Protein AF-A0A351M053-F1 (afdb_monomer_lite)

pLDDT: mean 89.37, std 9.46, range [48.06, 97.88]

Secondary structure (DSSP, 8-state):
--PPP----HHHHHHHHHHHHHHHHHHHHHHHIIIIIHHHHHHHHHHHTTTHHHHHHHGGG-HHHHHHHHHHHHHHHHHHHHHHHHHHHHHHHHHH---TTHHHHHHHHHHHHHS-HHHHHHHHHHHHHHTT-SSSTT--TTSHHHHHHHHHHHHTTT-

Structure (mmCIF, N/CA/C/O backbone):
data_AF-A0A351M053-F1
#
_entry.id   AF-A0A351M053-F1
#
loop_
_atom_site.group_PDB
_atom_site.id
_atom_site.type_symbol
_atom_site.label_atom_id
_atom_site.label_alt_id
_atom_site.label_comp_id
_atom_site.label_asym_id
_atom_site.label_entity_id
_atom_site.label_seq_id
_atom_site.pdbx_PDB_ins_code
_atom_site.Cartn_x
_atom_site.Cartn_y
_atom_site.Cartn_z
_atom_site.occupancy
_atom_site.B_iso_or_equiv
_atom_site.auth_seq_id
_atom_site.auth_comp_id
_atom_site.auth_asym_id
_atom_site.auth_atom_id
_atom_site.pdbx_PDB_model_num
ATOM 1 N N . MET A 1 1 ? -37.620 -54.461 -26.733 1.00 48.06 1 MET A N 1
ATOM 2 C CA . MET A 1 1 ? -36.418 -54.596 -27.579 1.00 48.06 1 MET A CA 1
ATOM 3 C C . MET A 1 1 ? -36.081 -53.215 -28.126 1.00 48.06 1 MET A C 1
ATOM 5 O O . MET A 1 1 ? -36.612 -52.822 -29.149 1.00 48.06 1 MET A O 1
ATOM 9 N N . GLY A 1 2 ? -35.313 -52.434 -27.368 1.00 51.53 2 GLY A N 1
ATOM 10 C CA . GLY A 1 2 ? -34.878 -51.086 -27.737 1.00 51.53 2 GLY A CA 1
ATOM 11 C C . GLY A 1 2 ? -33.518 -50.880 -27.095 1.00 51.53 2 GLY A C 1
ATOM 12 O O . GLY A 1 2 ? -33.436 -50.690 -25.885 1.00 51.53 2 GLY A O 1
ATOM 13 N N . GLN A 1 3 ? -32.464 -51.104 -27.873 1.00 50.84 3 GLN A N 1
ATOM 14 C CA . GLN A 1 3 ? -31.093 -51.037 -27.391 1.00 50.84 3 GLN A CA 1
ATOM 15 C C . GLN A 1 3 ? -30.744 -49.590 -27.037 1.00 50.84 3 GLN A C 1
ATOM 17 O O . GLN A 1 3 ? -30.986 -48.676 -27.820 1.00 50.84 3 GLN A O 1
ATOM 22 N N . ILE A 1 4 ? -30.208 -49.401 -25.834 1.00 56.38 4 ILE A N 1
ATOM 23 C CA . ILE A 1 4 ? -29.640 -48.137 -25.366 1.00 56.38 4 ILE A CA 1
ATOM 24 C C . ILE A 1 4 ? -28.424 -47.825 -26.261 1.00 56.38 4 ILE A C 1
ATOM 26 O O . ILE A 1 4 ? -27.557 -48.696 -26.373 1.00 56.38 4 ILE A O 1
ATOM 30 N N . PRO A 1 5 ? -28.330 -46.649 -26.911 1.00 57.50 5 PRO A N 1
ATOM 31 C CA . PRO A 1 5 ? -27.210 -46.356 -27.790 1.00 57.50 5 PRO A CA 1
ATOM 32 C C . PRO A 1 5 ? -25.948 -45.970 -27.008 1.00 57.50 5 PRO A C 1
ATOM 34 O O . PRO A 1 5 ? -26.000 -45.212 -26.043 1.00 57.50 5 PRO A O 1
ATOM 37 N N . GLU A 1 6 ? -24.831 -46.504 -27.502 1.00 60.28 6 GLU A N 1
ATOM 38 C CA . GLU A 1 6 ? -23.449 -46.019 -27.409 1.00 60.28 6 GLU A CA 1
ATOM 39 C C . GLU A 1 6 ? -22.873 -45.682 -26.027 1.00 60.28 6 GLU A C 1
ATOM 41 O O . GLU A 1 6 ? -22.907 -44.556 -25.524 1.00 60.28 6 GLU A O 1
ATOM 46 N N . GLN A 1 7 ? -22.155 -46.662 -25.474 1.00 63.25 7 GLN A N 1
ATOM 47 C CA . GLN A 1 7 ? -21.067 -46.389 -24.546 1.00 63.25 7 GLN A CA 1
ATOM 48 C C . GLN A 1 7 ? -19.990 -45.580 -25.283 1.00 63.25 7 GLN A C 1
ATOM 50 O O . GLN A 1 7 ? -19.206 -46.138 -26.045 1.00 63.25 7 GLN A O 1
ATOM 55 N N . VAL A 1 8 ? -19.966 -44.258 -25.074 1.00 65.38 8 VAL A N 1
ATOM 56 C CA . VAL A 1 8 ? -18.860 -43.392 -25.517 1.00 65.38 8 VAL A CA 1
ATOM 57 C C . VAL A 1 8 ? -17.535 -44.066 -25.131 1.00 65.38 8 VAL A C 1
ATOM 59 O O . VAL A 1 8 ? -17.372 -44.361 -23.940 1.00 65.38 8 VAL A O 1
ATOM 62 N N . PRO A 1 9 ? -16.607 -44.302 -26.081 1.00 73.94 9 PRO A N 1
ATOM 63 C CA . PRO A 1 9 ? -15.361 -45.003 -25.801 1.00 73.94 9 PRO A CA 1
ATOM 64 C C . PRO A 1 9 ? -14.644 -44.349 -24.615 1.00 73.94 9 PRO A C 1
ATOM 66 O O . PRO A 1 9 ? -14.480 -43.128 -24.593 1.00 73.94 9 PRO A O 1
ATOM 69 N N . GLU A 1 10 ? -14.200 -45.140 -23.635 1.00 73.06 10 GLU A N 1
ATOM 70 C CA . GLU A 1 10 ? -13.440 -44.667 -22.460 1.00 73.06 10 GLU A CA 1
ATOM 71 C C . GLU A 1 10 ? -12.290 -43.720 -22.862 1.00 73.06 10 GLU A C 1
ATOM 73 O O . GLU A 1 10 ? -12.090 -42.672 -22.247 1.00 73.06 10 GLU A O 1
ATOM 78 N N . GLN A 1 11 ? -11.635 -44.008 -23.992 1.00 74.12 11 GLN A N 1
ATOM 79 C CA . GLN A 1 11 ? -10.579 -43.185 -24.591 1.00 74.12 11 GLN A CA 1
ATOM 80 C C . GLN A 1 11 ? -11.035 -41.759 -24.944 1.00 74.12 11 GLN A C 1
ATOM 82 O O . GLN A 1 11 ? -10.311 -40.793 -24.702 1.00 74.12 11 GLN A O 1
ATOM 87 N N . ALA A 1 12 ? -12.252 -41.590 -25.473 1.00 73.25 12 ALA A N 1
ATOM 88 C CA . ALA A 1 12 ? -12.797 -40.270 -25.787 1.00 73.25 12 ALA A CA 1
ATOM 89 C C . ALA A 1 12 ? -13.046 -39.451 -24.508 1.00 73.25 12 ALA A C 1
ATOM 91 O O . ALA A 1 12 ? -12.820 -38.240 -24.486 1.00 73.25 12 ALA A O 1
ATOM 92 N N . ARG A 1 13 ? -13.443 -40.106 -23.408 1.00 75.38 13 ARG A N 1
ATOM 93 C CA . ARG A 1 13 ? -13.628 -39.453 -22.100 1.00 75.38 13 ARG A CA 1
ATOM 94 C C . ARG A 1 13 ? -12.297 -39.034 -21.474 1.00 75.38 13 ARG A C 1
ATOM 96 O O . ARG A 1 13 ? -12.232 -37.961 -20.870 1.00 75.38 13 ARG A O 1
ATOM 103 N N . GLU A 1 14 ? -11.245 -39.838 -21.620 1.00 76.69 14 GLU A N 1
ATOM 104 C CA . GLU A 1 14 ? -9.897 -39.493 -21.147 1.00 76.69 14 GLU A CA 1
ATOM 105 C C . GLU A 1 14 ? -9.293 -38.315 -21.914 1.00 76.69 14 GLU A C 1
ATOM 107 O O . GLU A 1 14 ? -8.788 -37.383 -21.284 1.00 76.69 14 GLU A O 1
ATOM 112 N N . LEU A 1 15 ? -9.423 -38.296 -23.245 1.00 79.44 15 LEU A N 1
ATOM 113 C CA . LEU A 1 15 ? -8.959 -37.186 -24.083 1.00 79.44 15 LEU A CA 1
ATOM 114 C C . LEU A 1 15 ? -9.670 -35.876 -23.728 1.00 79.44 15 LEU A C 1
ATOM 116 O O . LEU A 1 15 ? -9.010 -34.866 -23.495 1.00 79.44 15 LEU A O 1
ATOM 120 N N . VAL A 1 16 ? -10.999 -35.896 -23.581 1.00 83.19 16 VAL A N 1
ATOM 121 C CA . VAL A 1 16 ? -11.774 -34.709 -23.180 1.00 83.19 16 VAL A CA 1
ATOM 122 C C . VAL A 1 16 ? -11.355 -34.203 -21.797 1.00 83.19 16 VAL A C 1
ATOM 124 O O . VAL A 1 16 ? -11.194 -32.998 -21.605 1.00 83.19 16 VAL A O 1
ATOM 127 N N . ARG A 1 17 ? -11.124 -35.098 -20.828 1.00 82.56 17 ARG A N 1
ATOM 128 C CA . ARG A 1 17 ? -10.653 -34.717 -19.484 1.00 82.56 17 ARG A CA 1
ATOM 129 C C . ARG A 1 17 ? -9.229 -34.161 -19.505 1.00 82.56 17 ARG A C 1
ATOM 131 O O . ARG A 1 17 ? -8.954 -33.201 -18.786 1.00 82.56 17 ARG A O 1
ATOM 138 N N . ALA A 1 18 ? -8.336 -34.738 -20.305 1.00 82.69 18 ALA A N 1
ATOM 139 C CA . ALA A 1 18 ? -6.970 -34.252 -20.469 1.00 82.69 18 ALA A CA 1
ATOM 140 C C . ALA A 1 18 ? -6.953 -32.861 -21.119 1.00 82.69 18 ALA A C 1
ATOM 142 O O . ALA A 1 18 ? -6.342 -31.943 -20.573 1.00 82.69 18 ALA A O 1
ATOM 143 N N . SER A 1 19 ? -7.700 -32.666 -22.209 1.00 83.88 19 SER A N 1
ATOM 144 C CA . SER A 1 19 ? -7.861 -31.361 -22.856 1.00 83.88 19 SER A CA 1
ATOM 145 C C . SER A 1 19 ? -8.482 -30.337 -21.910 1.00 83.88 19 SER A C 1
ATOM 147 O O . SER A 1 19 ? -7.947 -29.241 -21.777 1.00 83.88 19 SER A O 1
ATOM 149 N N . ALA A 1 20 ? -9.540 -30.691 -21.176 1.00 88.19 20 ALA A N 1
ATOM 150 C CA . ALA A 1 20 ? -10.154 -29.796 -20.196 1.00 88.19 20 ALA A CA 1
ATOM 151 C C . ALA A 1 20 ? -9.155 -29.349 -19.114 1.00 88.19 20 ALA A C 1
ATOM 153 O O . ALA A 1 20 ? -9.089 -28.166 -18.792 1.00 88.19 20 ALA A O 1
ATOM 154 N N . ARG A 1 21 ? -8.321 -30.264 -18.598 1.00 87.69 21 ARG A N 1
ATOM 155 C CA . ARG A 1 21 ? -7.256 -29.928 -17.636 1.00 87.69 21 ARG A CA 1
ATOM 156 C C . ARG A 1 21 ? -6.216 -28.985 -18.236 1.00 87.69 21 ARG A C 1
ATOM 158 O O . ARG A 1 21 ? -5.837 -28.017 -17.582 1.00 87.69 21 ARG A O 1
ATOM 165 N N . VAL A 1 22 ? -5.784 -29.246 -19.470 1.00 92.06 22 VAL A N 1
ATOM 166 C CA . VAL A 1 22 ? -4.829 -28.382 -20.176 1.00 92.06 22 VAL A CA 1
ATOM 167 C C . VAL A 1 22 ? -5.423 -26.992 -20.388 1.00 92.06 22 VAL A C 1
ATOM 169 O O . VAL A 1 22 ? -4.763 -26.012 -20.063 1.00 92.06 22 VAL A O 1
ATOM 172 N N . LEU A 1 23 ? -6.674 -26.883 -20.842 1.00 93.31 23 LEU A N 1
ATOM 173 C CA . LEU A 1 23 ? -7.352 -25.596 -21.024 1.00 93.31 23 LEU A CA 1
ATOM 174 C C . LEU A 1 23 ? -7.534 -24.834 -19.701 1.00 93.31 23 LEU A C 1
ATOM 176 O O . LEU A 1 23 ? -7.289 -23.627 -19.670 1.00 93.31 23 LEU A O 1
ATOM 180 N N . CYS A 1 24 ? -7.878 -25.517 -18.603 1.00 94.31 24 CYS A N 1
ATOM 181 C CA . CYS A 1 24 ? -8.000 -24.902 -17.275 1.00 94.31 24 CYS A CA 1
ATOM 182 C C . CYS A 1 24 ? -6.703 -24.248 -16.780 1.00 94.31 24 CYS A C 1
ATOM 184 O O . CYS A 1 24 ? -6.766 -23.321 -15.979 1.00 94.31 24 CYS A O 1
ATOM 186 N N . VAL A 1 25 ? -5.539 -24.711 -17.242 1.00 94.62 25 VAL A N 1
ATOM 187 C CA . VAL A 1 25 ? -4.238 -24.119 -16.895 1.00 94.62 25 VAL A CA 1
ATOM 188 C C . VAL A 1 25 ? -3.782 -23.128 -17.964 1.00 94.62 25 VAL A C 1
ATOM 190 O O . VAL A 1 25 ? -3.339 -22.027 -17.639 1.00 94.62 25 VAL A O 1
ATOM 193 N N . ALA A 1 26 ? -3.917 -23.489 -19.239 1.00 94.88 26 ALA A N 1
ATOM 194 C CA . ALA A 1 26 ? -3.430 -22.703 -20.364 1.00 94.88 26 ALA A CA 1
ATOM 195 C C . ALA A 1 26 ? -4.159 -21.362 -20.502 1.00 94.88 26 ALA A C 1
ATOM 197 O O . ALA A 1 26 ? -3.515 -20.370 -20.833 1.00 94.88 26 ALA A O 1
ATOM 198 N N . ILE A 1 27 ? -5.466 -21.303 -20.215 1.00 96.94 27 ILE A N 1
ATOM 199 C CA . ILE A 1 27 ? -6.234 -20.051 -20.296 1.00 96.94 27 ILE A CA 1
ATOM 200 C C . ILE A 1 27 ? -5.755 -19.036 -19.238 1.00 96.94 27 ILE A C 1
ATOM 202 O O . ILE A 1 27 ? -5.329 -17.948 -19.638 1.00 96.94 27 ILE A O 1
ATOM 206 N N . PRO A 1 28 ? -5.745 -19.340 -17.919 1.00 96.56 28 PRO A N 1
ATOM 207 C CA . PRO A 1 28 ? -5.216 -18.409 -16.922 1.00 96.56 28 PRO A CA 1
ATOM 208 C C . PRO A 1 28 ? -3.738 -18.081 -17.133 1.00 96.56 28 PRO A C 1
ATOM 210 O O . PRO A 1 28 ? -3.345 -16.926 -16.977 1.00 96.56 28 PRO A O 1
ATOM 213 N N . ALA A 1 29 ? -2.921 -19.068 -17.515 1.00 96.56 29 ALA A N 1
ATOM 214 C CA . ALA A 1 29 ? -1.503 -18.847 -17.779 1.00 96.56 29 ALA A CA 1
ATOM 215 C C . ALA A 1 29 ? -1.301 -17.895 -18.963 1.00 96.56 29 ALA A C 1
ATOM 217 O O . ALA A 1 29 ? -0.592 -16.905 -18.821 1.00 96.56 29 ALA A O 1
ATOM 218 N N . GLY A 1 30 ? -1.975 -18.131 -20.092 1.00 97.56 30 GLY A N 1
ATOM 219 C CA . GLY A 1 30 ? -1.920 -17.255 -21.261 1.00 97.56 30 GLY A CA 1
ATOM 220 C C . GLY A 1 30 ? -2.398 -15.838 -20.943 1.00 97.56 30 GLY A C 1
ATOM 221 O O . GLY A 1 30 ? -1.747 -14.868 -21.331 1.00 97.56 30 GLY A O 1
ATOM 222 N N . PHE A 1 31 ? -3.473 -15.707 -20.160 1.00 97.38 31 PHE A N 1
ATOM 223 C CA . PHE A 1 31 ? -3.941 -14.414 -19.665 1.00 97.38 31 PHE A CA 1
ATOM 224 C C . PHE A 1 31 ? -2.866 -13.695 -18.832 1.00 97.38 31 PHE A C 1
ATOM 226 O O . PHE A 1 31 ? -2.520 -12.554 -19.137 1.00 97.38 31 PHE A O 1
ATOM 233 N N . LEU A 1 32 ? -2.284 -14.358 -17.825 1.00 97.75 32 LEU A N 1
ATOM 234 C CA . LEU A 1 32 ? -1.204 -13.790 -17.006 1.00 97.75 32 LEU A CA 1
ATOM 235 C C . LEU A 1 32 ? 0.026 -13.440 -17.851 1.00 97.75 32 LEU A C 1
ATOM 237 O O . LEU A 1 32 ? 0.650 -12.400 -17.642 1.00 97.75 32 LEU A O 1
ATOM 241 N N . THR A 1 33 ? 0.370 -14.261 -18.839 1.00 97.06 33 THR A N 1
ATOM 242 C CA . THR A 1 33 ? 1.485 -13.972 -19.739 1.00 97.06 33 THR A CA 1
ATOM 243 C C . THR A 1 33 ? 1.248 -12.681 -20.519 1.00 97.06 33 THR A C 1
ATOM 245 O O . THR A 1 33 ? 2.122 -11.816 -20.537 1.00 97.06 33 THR A O 1
ATOM 248 N N . VAL A 1 34 ? 0.069 -12.510 -21.118 1.00 97.88 34 VAL A N 1
ATOM 249 C CA . VAL A 1 34 ? -0.239 -11.346 -21.965 1.00 97.88 34 VAL A CA 1
ATOM 250 C C . VAL A 1 34 ? -0.482 -10.076 -21.146 1.00 97.88 34 VAL A C 1
ATOM 252 O O . VAL A 1 34 ? -0.024 -9.005 -21.534 1.00 97.88 34 VAL A O 1
ATOM 255 N N . PHE A 1 35 ? -1.179 -10.166 -20.013 1.00 97.31 35 PHE A N 1
ATOM 256 C CA . PHE A 1 35 ? -1.606 -8.982 -19.257 1.00 97.31 35 PHE A CA 1
ATOM 257 C C . PHE A 1 35 ? -0.689 -8.611 -18.091 1.00 97.31 35 PHE A C 1
ATOM 259 O O . PHE A 1 35 ? -0.737 -7.473 -17.631 1.00 97.31 35 PHE A O 1
ATOM 266 N N . PHE A 1 36 ? 0.160 -9.526 -17.622 1.00 96.81 36 PHE A N 1
ATOM 267 C CA . PHE A 1 36 ? 1.098 -9.257 -16.532 1.00 96.81 36 PHE A CA 1
ATOM 268 C C . PHE A 1 36 ? 2.553 -9.374 -16.992 1.00 96.81 36 PHE A C 1
ATOM 270 O O . PHE A 1 36 ? 3.299 -8.395 -16.922 1.00 96.81 36 PHE A O 1
ATOM 277 N N . LEU A 1 37 ? 2.962 -10.533 -17.521 1.00 97.25 37 LEU A N 1
ATOM 278 C CA . LEU A 1 37 ? 4.370 -10.756 -17.870 1.00 97.25 37 LEU A CA 1
ATOM 279 C C . LEU A 1 37 ? 4.825 -9.904 -19.057 1.00 97.25 37 LEU A C 1
ATOM 281 O O . LEU A 1 37 ? 5.936 -9.380 -19.025 1.00 97.25 37 LEU A O 1
ATOM 285 N N . TYR A 1 38 ? 3.982 -9.716 -20.075 1.00 97.69 38 TYR A N 1
ATOM 286 C CA . TYR A 1 38 ? 4.329 -8.893 -21.233 1.00 97.69 38 TYR A CA 1
ATOM 287 C C . TYR A 1 38 ? 4.538 -7.410 -20.867 1.00 97.69 38 TYR A C 1
ATOM 289 O O . TYR A 1 38 ? 5.611 -6.893 -21.190 1.00 97.69 38 TYR A O 1
ATOM 297 N N . PRO A 1 39 ? 3.632 -6.710 -20.144 1.00 97.12 39 PRO A N 1
ATOM 298 C CA . PRO A 1 39 ? 3.888 -5.335 -19.714 1.00 97.12 39 PRO A CA 1
ATOM 299 C C . PRO A 1 39 ? 5.138 -5.206 -18.841 1.00 97.12 39 PRO A C 1
ATOM 301 O O . PRO A 1 39 ? 5.987 -4.361 -19.130 1.00 97.12 39 PRO A O 1
ATOM 304 N N . VAL A 1 40 ? 5.298 -6.076 -17.835 1.00 96.69 40 VAL A N 1
ATOM 305 C CA . VAL A 1 40 ? 6.470 -6.073 -16.941 1.00 96.69 40 VAL A CA 1
ATOM 306 C C . VAL A 1 40 ? 7.760 -6.284 -17.737 1.00 96.69 40 VAL A C 1
ATOM 308 O O . VAL A 1 40 ? 8.697 -5.494 -17.617 1.00 96.69 40 VAL A O 1
ATOM 311 N N . GLY A 1 41 ? 7.790 -7.289 -18.613 1.00 95.88 41 GLY A N 1
ATOM 312 C CA . GLY A 1 41 ? 8.924 -7.558 -19.494 1.00 95.88 41 GLY A CA 1
ATOM 313 C C . GLY A 1 41 ? 9.222 -6.389 -20.431 1.00 95.88 41 GLY A C 1
ATOM 314 O O . GLY A 1 41 ? 10.380 -6.011 -20.594 1.00 95.88 41 GLY A O 1
ATOM 315 N N . SER A 1 42 ? 8.193 -5.747 -20.988 1.00 93.88 42 SER A N 1
ATOM 316 C CA . SER A 1 42 ? 8.362 -4.594 -21.877 1.00 93.88 42 SER A CA 1
ATOM 317 C C . SER A 1 42 ? 8.986 -3.390 -21.161 1.00 93.88 42 SER A C 1
ATOM 319 O O . SER A 1 42 ? 9.832 -2.710 -21.742 1.00 93.88 42 SER A O 1
ATOM 321 N N . ILE A 1 43 ? 8.625 -3.153 -19.895 1.00 93.50 43 ILE A N 1
ATOM 322 C CA . ILE A 1 43 ? 9.212 -2.098 -19.059 1.00 93.50 43 ILE A CA 1
ATOM 323 C C . ILE A 1 43 ? 10.678 -2.420 -18.768 1.00 93.50 43 ILE A C 1
ATOM 325 O O . ILE A 1 43 ? 11.528 -1.541 -18.906 1.00 93.50 43 ILE A O 1
ATOM 329 N N . LEU A 1 44 ? 10.993 -3.674 -18.432 1.00 92.75 44 LEU A N 1
ATOM 330 C CA . LEU A 1 44 ? 12.365 -4.108 -18.161 1.00 92.75 44 LEU A CA 1
ATOM 331 C C . LEU A 1 44 ? 13.260 -3.986 -19.398 1.00 92.75 44 LEU A C 1
ATOM 333 O O . LEU A 1 44 ? 14.335 -3.399 -19.313 1.00 92.75 44 LEU A O 1
ATOM 337 N N . VAL A 1 45 ? 12.806 -4.463 -20.560 1.00 92.00 45 VAL A N 1
ATOM 338 C CA . VAL A 1 45 ? 13.563 -4.369 -21.820 1.00 92.00 45 VAL A CA 1
ATOM 339 C C . VAL A 1 45 ? 13.788 -2.909 -22.216 1.00 92.00 45 VAL A C 1
ATOM 341 O O . VAL A 1 45 ? 14.902 -2.537 -22.580 1.00 92.00 45 VAL A O 1
ATOM 344 N N . ARG A 1 46 ? 12.767 -2.051 -22.091 1.00 89.88 46 ARG A N 1
ATOM 345 C CA . ARG A 1 46 ? 12.909 -0.606 -22.351 1.00 89.88 46 ARG A CA 1
ATOM 346 C C . ARG A 1 46 ? 13.836 0.077 -21.342 1.00 89.88 46 ARG A C 1
ATOM 348 O O . ARG A 1 46 ? 14.556 0.995 -21.720 1.00 89.88 46 ARG A O 1
ATOM 355 N N . GLY A 1 47 ? 13.823 -0.361 -20.084 1.00 86.62 47 GLY A N 1
ATOM 356 C CA . GLY A 1 47 ? 14.661 0.185 -19.015 1.00 86.62 47 GLY A CA 1
ATOM 357 C C . GLY A 1 47 ? 16.133 -0.230 -19.103 1.00 86.62 47 GLY A C 1
ATOM 358 O O . GLY A 1 47 ?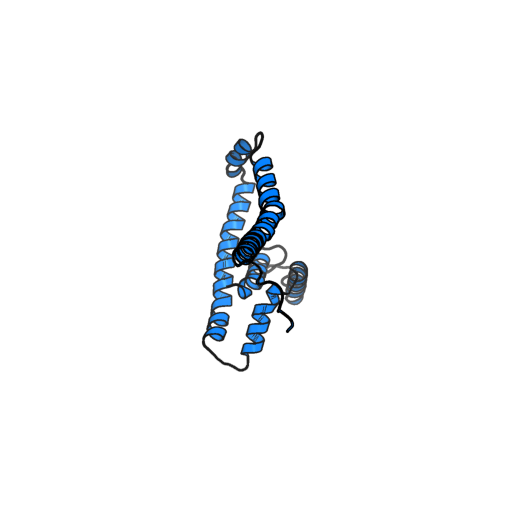 17.003 0.579 -18.790 1.00 86.62 47 GLY A O 1
ATOM 359 N N . ILE A 1 48 ? 16.413 -1.461 -19.545 1.00 87.94 48 ILE A N 1
ATOM 360 C CA . ILE A 1 48 ? 17.765 -2.050 -19.646 1.00 87.94 48 ILE A CA 1
ATOM 361 C C . ILE A 1 48 ? 18.380 -1.862 -21.043 1.00 87.94 48 ILE A C 1
ATOM 363 O O . ILE A 1 48 ? 19.589 -2.027 -21.194 1.00 87.94 48 ILE A O 1
ATOM 367 N N . GLY A 1 49 ? 17.571 -1.504 -22.049 1.00 85.25 49 GLY A N 1
ATOM 368 C CA . GLY A 1 49 ? 17.997 -1.227 -23.424 1.00 85.25 49 GLY A CA 1
ATOM 369 C C . GLY A 1 49 ? 19.046 -0.110 -23.550 1.00 85.25 49 GLY A C 1
ATOM 370 O O . GLY A 1 49 ? 19.711 0.257 -22.592 1.00 85.25 49 GLY A O 1
ATOM 371 N N . VAL A 1 50 ? 19.236 0.442 -24.749 1.00 79.44 50 VAL A N 1
ATOM 372 C CA . VAL A 1 50 ? 20.406 1.282 -25.092 1.00 79.44 50 VAL A CA 1
ATOM 373 C C . VAL A 1 50 ? 20.704 2.381 -24.046 1.00 79.44 50 VAL A C 1
ATOM 375 O O . VAL A 1 50 ? 19.922 3.313 -23.855 1.00 79.44 50 VAL A O 1
ATOM 378 N N . GLY A 1 51 ? 21.844 2.254 -23.349 1.00 80.19 51 GLY A N 1
ATOM 379 C CA . GLY A 1 51 ? 22.306 3.172 -22.292 1.00 80.19 51 GLY A CA 1
ATOM 380 C C . GLY A 1 51 ? 21.614 3.029 -20.924 1.00 80.19 51 GLY A C 1
ATOM 381 O O . GLY A 1 51 ? 21.903 3.791 -20.002 1.00 80.19 51 GLY A O 1
ATOM 382 N N . GLY A 1 52 ? 20.696 2.076 -20.758 1.00 84.12 52 GLY A N 1
ATOM 383 C CA . GLY A 1 52 ? 19.952 1.821 -19.522 1.00 84.12 52 GLY A CA 1
ATOM 384 C C . GLY A 1 52 ? 20.819 1.270 -18.391 1.00 84.12 52 GLY A C 1
ATOM 385 O O . GLY A 1 52 ? 20.747 1.759 -17.264 1.00 84.12 52 GLY A O 1
ATOM 386 N N . LEU A 1 53 ? 21.699 0.316 -18.707 1.00 83.44 53 LEU A N 1
ATOM 387 C CA . LEU A 1 53 ? 22.673 -0.258 -17.768 1.00 83.44 53 LEU A CA 1
ATOM 388 C C . LEU A 1 53 ? 23.632 0.796 -17.196 1.00 83.44 53 LEU A C 1
ATOM 390 O O . LEU A 1 53 ? 23.819 0.864 -15.984 1.00 83.44 53 LEU A O 1
ATOM 394 N N . GLU A 1 54 ? 24.174 1.674 -18.040 1.00 85.88 54 GLU A N 1
ATOM 395 C CA . GLU A 1 54 ? 25.044 2.772 -17.597 1.00 85.88 54 GLU A CA 1
ATOM 396 C C . GLU A 1 54 ? 24.298 3.754 -16.685 1.00 85.88 54 GLU A C 1
ATOM 398 O O . GLU A 1 54 ? 24.811 4.176 -15.646 1.00 85.88 54 GLU A O 1
ATOM 403 N N . ARG A 1 55 ? 23.041 4.075 -17.023 1.00 83.62 55 ARG A N 1
ATOM 404 C CA . ARG A 1 55 ? 22.184 4.921 -16.181 1.00 83.62 55 ARG A CA 1
ATOM 405 C C . ARG A 1 55 ? 21.904 4.272 -14.832 1.00 83.62 55 ARG A C 1
ATOM 407 O O . ARG A 1 55 ? 21.987 4.982 -13.835 1.00 83.62 55 ARG A O 1
ATOM 414 N N . LEU A 1 56 ? 21.603 2.968 -14.806 1.00 84.69 56 LEU A N 1
ATOM 415 C CA . LEU A 1 56 ? 21.367 2.163 -13.599 1.00 84.69 56 LEU A CA 1
ATOM 416 C C . LEU A 1 56 ? 22.578 2.186 -12.663 1.00 84.69 56 LEU A C 1
ATOM 418 O O . LEU A 1 56 ? 22.429 2.503 -11.484 1.00 84.69 56 LEU A O 1
ATOM 422 N N . VAL A 1 57 ? 23.774 1.925 -13.196 1.00 85.88 57 VAL A N 1
ATOM 423 C CA . VAL A 1 57 ? 25.031 1.963 -12.430 1.00 85.88 57 VAL A CA 1
ATOM 424 C C . VAL A 1 57 ? 25.343 3.380 -11.933 1.00 85.88 57 VAL A C 1
ATOM 426 O O . VAL A 1 57 ? 25.902 3.545 -10.852 1.00 85.88 57 VAL A O 1
ATOM 429 N N . GLY A 1 58 ? 24.926 4.415 -12.668 1.00 84.94 58 GLY A N 1
ATOM 430 C CA . GLY A 1 58 ? 25.058 5.813 -12.257 1.00 84.94 58 GLY A CA 1
ATOM 431 C C . GLY A 1 58 ? 24.018 6.304 -11.237 1.00 84.94 58 GLY A C 1
ATOM 432 O O . GLY A 1 58 ? 24.198 7.387 -10.675 1.00 84.94 58 GLY A O 1
ATOM 433 N N . LEU A 1 59 ? 22.933 5.559 -10.971 1.00 86.12 59 LEU A N 1
ATOM 434 C CA . LEU A 1 59 ? 21.869 5.987 -10.045 1.00 86.12 59 LEU A CA 1
ATOM 435 C C . LEU A 1 59 ? 22.361 6.227 -8.609 1.00 86.12 59 LEU A C 1
ATOM 437 O O . LEU A 1 59 ? 22.004 7.268 -8.051 1.00 86.12 59 LEU A O 1
ATOM 441 N N . PRO A 1 60 ? 23.194 5.357 -8.000 1.00 85.88 60 PRO A N 1
ATOM 442 C CA . PRO A 1 60 ? 23.679 5.561 -6.635 1.00 85.88 60 PRO A CA 1
ATOM 443 C C . PRO A 1 60 ? 24.505 6.842 -6.467 1.00 85.88 60 PRO A C 1
ATOM 445 O O . PRO A 1 60 ? 24.519 7.419 -5.381 1.00 85.88 60 PRO A O 1
ATOM 448 N N . GLY A 1 61 ? 25.152 7.323 -7.537 1.00 84.56 61 GLY A N 1
ATOM 449 C CA . GLY A 1 61 ? 25.896 8.587 -7.536 1.00 84.56 61 GLY A CA 1
ATOM 450 C C . GLY A 1 61 ? 25.005 9.830 -7.425 1.00 84.56 61 GLY A C 1
ATOM 451 O O . GLY A 1 61 ? 25.489 10.913 -7.101 1.00 84.56 61 GLY A O 1
ATOM 452 N N . ARG A 1 62 ? 23.691 9.701 -7.650 1.00 87.81 62 ARG A N 1
ATOM 453 C CA . ARG A 1 62 ? 22.740 10.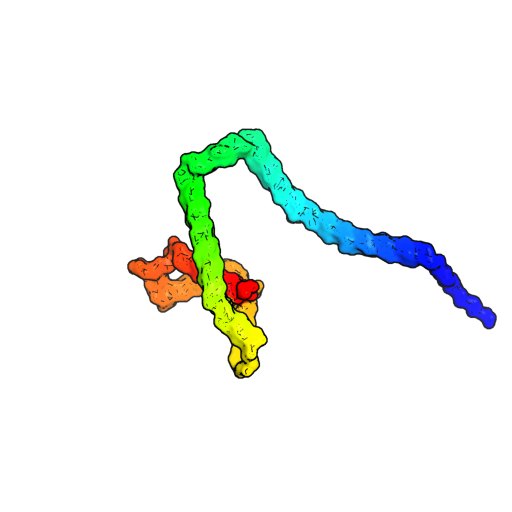818 -7.588 1.00 87.81 62 ARG A CA 1
ATOM 454 C C . ARG A 1 62 ? 22.211 10.980 -6.162 1.00 87.81 62 ARG A C 1
ATOM 456 O O . ARG A 1 62 ? 21.501 10.114 -5.652 1.00 87.81 62 ARG A O 1
ATOM 463 N N . GLY A 1 63 ? 22.476 12.129 -5.536 1.00 84.19 63 GLY A N 1
ATOM 464 C CA . GLY A 1 63 ? 22.005 12.427 -4.173 1.00 84.19 63 GLY A CA 1
ATOM 465 C C . GLY A 1 63 ? 20.484 12.297 -3.999 1.00 84.19 63 GLY A C 1
ATOM 466 O O . GLY A 1 63 ? 20.021 11.742 -3.005 1.00 84.19 63 GLY A O 1
ATOM 467 N N . SER A 1 64 ? 19.706 12.708 -5.007 1.00 88.38 64 SER A N 1
ATOM 468 C CA . SER A 1 64 ? 18.243 12.554 -5.013 1.00 88.38 64 SER A CA 1
ATOM 469 C C . SER A 1 64 ? 17.801 11.083 -4.975 1.00 88.38 64 SER A C 1
ATOM 471 O O . SER A 1 64 ? 16.898 10.741 -4.215 1.00 88.38 64 SER A O 1
ATOM 473 N N . PHE A 1 65 ? 18.478 10.189 -5.709 1.00 92.25 65 PHE A N 1
ATOM 474 C CA . PHE A 1 65 ? 18.151 8.759 -5.719 1.00 92.25 65 PHE A CA 1
ATOM 475 C C . PHE A 1 65 ? 18.384 8.126 -4.346 1.00 92.25 65 PHE A C 1
ATOM 477 O O . PHE A 1 65 ? 17.501 7.456 -3.816 1.00 92.25 65 PHE A O 1
ATOM 484 N N . ARG A 1 66 ? 19.538 8.402 -3.725 1.00 91.31 66 ARG A N 1
ATOM 485 C CA . ARG A 1 66 ? 19.846 7.921 -2.369 1.00 91.31 66 ARG A CA 1
ATOM 486 C C . ARG A 1 66 ? 18.827 8.409 -1.342 1.00 91.31 66 ARG A C 1
ATOM 488 O O . ARG A 1 66 ? 18.409 7.622 -0.498 1.00 91.31 66 ARG A O 1
ATOM 495 N N . GLY A 1 67 ? 18.409 9.673 -1.434 1.00 93.00 67 GLY A N 1
ATOM 496 C CA . GLY A 1 67 ? 17.382 10.240 -0.559 1.00 93.00 67 GLY A CA 1
ATOM 497 C C . GLY A 1 67 ? 16.039 9.520 -0.691 1.00 93.00 67 GLY A C 1
ATOM 498 O O . GLY A 1 67 ? 15.452 9.138 0.318 1.00 93.00 67 GLY A O 1
ATOM 499 N N . VAL A 1 68 ? 15.586 9.267 -1.922 1.00 94.00 68 VAL A N 1
ATOM 500 C CA . VAL A 1 68 ? 14.325 8.553 -2.187 1.00 94.00 68 VAL A CA 1
ATOM 501 C C . VAL A 1 68 ? 14.396 7.095 -1.732 1.00 94.00 68 VAL A C 1
ATOM 503 O O . VAL A 1 68 ? 13.470 6.618 -1.076 1.00 94.00 68 VAL A O 1
ATOM 506 N N . VAL A 1 69 ? 15.491 6.390 -2.030 1.00 95.06 69 VAL A N 1
ATOM 507 C CA . VAL A 1 69 ? 15.692 4.996 -1.602 1.00 95.06 69 VAL A CA 1
ATOM 508 C C . VAL A 1 69 ? 15.708 4.899 -0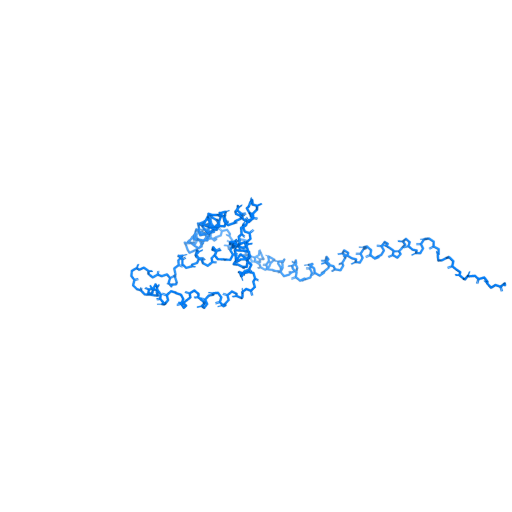.080 1.00 95.06 69 VAL A C 1
ATOM 510 O O . VAL A 1 69 ? 14.998 4.071 0.484 1.00 95.06 69 VAL A O 1
ATOM 513 N N . TRP A 1 70 ? 16.457 5.774 0.595 1.00 96.06 70 TRP A N 1
ATOM 514 C CA . TRP A 1 70 ? 16.510 5.800 2.055 1.00 96.06 70 TRP A CA 1
ATOM 515 C C . TRP A 1 70 ? 15.151 6.126 2.681 1.00 96.06 70 TRP A C 1
ATOM 517 O O . TRP A 1 70 ? 14.721 5.437 3.606 1.00 96.06 70 TRP A O 1
ATOM 527 N N . PHE A 1 71 ? 14.454 7.137 2.149 1.00 95.56 71 PHE A N 1
ATOM 528 C CA . PHE A 1 71 ? 13.107 7.489 2.589 1.00 95.56 71 PHE A CA 1
ATOM 529 C C . PHE A 1 71 ? 12.163 6.291 2.473 1.00 95.56 71 PHE A C 1
ATOM 531 O O . PHE A 1 71 ? 11.509 5.940 3.447 1.00 95.56 71 PHE A O 1
ATOM 538 N N . THR A 1 72 ? 12.154 5.631 1.316 1.00 95.19 72 THR A N 1
ATOM 539 C CA . THR A 1 72 ? 11.281 4.484 1.037 1.00 95.19 72 THR A CA 1
ATOM 540 C C . THR A 1 72 ? 11.600 3.298 1.945 1.00 95.19 72 THR A C 1
ATOM 542 O O . THR A 1 72 ? 10.687 2.690 2.494 1.00 95.19 72 THR A O 1
ATOM 545 N N . LEU A 1 73 ? 12.884 2.982 2.145 1.00 97.19 73 LEU A N 1
ATOM 546 C CA . LEU A 1 73 ? 13.309 1.849 2.970 1.00 97.19 73 LEU A CA 1
ATOM 547 C C . LEU A 1 73 ? 12.930 2.031 4.438 1.00 97.19 73 LEU A C 1
ATOM 549 O O . LEU A 1 73 ? 12.254 1.169 5.001 1.00 97.19 73 LEU A O 1
ATOM 553 N N . TRP A 1 74 ? 13.337 3.142 5.063 1.00 97.69 74 TRP A N 1
ATOM 554 C CA . TRP A 1 74 ? 13.017 3.355 6.476 1.00 97.69 74 TRP A CA 1
ATOM 555 C C . TRP A 1 74 ? 11.499 3.468 6.664 1.00 97.69 74 TRP A C 1
ATOM 557 O O . TRP A 1 74 ? 10.956 2.890 7.605 1.00 97.69 74 TRP A O 1
ATOM 567 N N . GLN A 1 75 ? 10.804 4.150 5.745 1.00 97.62 75 GLN A N 1
ATOM 568 C CA . GLN A 1 75 ? 9.356 4.306 5.803 1.00 97.62 75 GLN A CA 1
ATOM 569 C C . GLN A 1 75 ? 8.648 2.954 5.698 1.00 97.62 75 GLN A C 1
ATOM 571 O O . GLN A 1 75 ? 7.728 2.710 6.475 1.00 97.62 75 GLN A O 1
ATOM 576 N N . ALA A 1 76 ? 9.068 2.063 4.794 1.00 96.25 76 ALA A N 1
ATOM 577 C CA . ALA A 1 76 ? 8.479 0.732 4.653 1.00 96.25 76 ALA A CA 1
ATOM 578 C C . ALA A 1 76 ? 8.675 -0.118 5.918 1.00 96.25 76 ALA A C 1
ATOM 580 O O . ALA A 1 76 ? 7.730 -0.755 6.394 1.00 96.25 76 ALA A O 1
ATOM 581 N N . VAL A 1 77 ? 9.876 -0.079 6.506 1.00 97.31 77 VAL A N 1
ATOM 582 C CA . VAL A 1 77 ? 10.176 -0.766 7.773 1.00 97.31 77 VAL A CA 1
ATOM 583 C C . VAL A 1 77 ? 9.302 -0.217 8.899 1.00 97.31 77 VAL A C 1
ATOM 585 O O . VAL A 1 77 ? 8.631 -0.984 9.589 1.00 97.31 77 VAL A O 1
ATOM 588 N N . ALA A 1 78 ? 9.244 1.105 9.052 1.00 97.75 78 ALA A N 1
ATOM 589 C CA . ALA A 1 78 ? 8.441 1.750 10.083 1.00 97.75 78 ALA A CA 1
ATOM 590 C C . ALA A 1 78 ? 6.946 1.468 9.920 1.00 97.75 78 ALA A C 1
ATOM 592 O O . ALA A 1 78 ? 6.276 1.144 10.897 1.00 97.75 78 ALA A O 1
ATOM 593 N N . SER A 1 79 ? 6.426 1.517 8.692 1.00 96.94 79 SER A N 1
ATOM 594 C CA . SER A 1 79 ? 5.042 1.147 8.390 1.00 96.94 79 SER A CA 1
ATOM 595 C C . SER A 1 79 ? 4.737 -0.296 8.762 1.00 96.94 79 SER A C 1
ATOM 597 O O . SER A 1 79 ? 3.691 -0.550 9.350 1.00 96.94 79 SER A O 1
ATOM 599 N N . THR A 1 80 ? 5.647 -1.225 8.462 1.00 96.12 80 THR A N 1
ATOM 600 C CA . THR A 1 80 ? 5.471 -2.647 8.787 1.00 96.12 80 THR A CA 1
ATOM 601 C C . THR A 1 80 ? 5.437 -2.857 10.297 1.00 96.12 80 THR A C 1
ATOM 603 O O . THR A 1 80 ? 4.514 -3.481 10.812 1.00 96.12 80 THR A O 1
ATOM 606 N N . VAL A 1 81 ? 6.400 -2.282 11.023 1.00 97.69 81 VAL A N 1
ATOM 607 C CA . VAL A 1 81 ? 6.459 -2.375 12.488 1.00 97.69 81 VAL A CA 1
ATOM 608 C C . VAL A 1 81 ? 5.202 -1.777 13.119 1.00 97.69 81 VAL A C 1
ATOM 610 O O . VAL A 1 81 ? 4.571 -2.427 13.949 1.00 97.69 81 VAL A O 1
ATOM 613 N N . LEU A 1 82 ? 4.794 -0.575 12.703 1.00 97.56 82 LEU A N 1
ATOM 614 C CA . LEU A 1 82 ? 3.587 0.070 13.224 1.00 97.56 82 LEU A CA 1
ATOM 615 C C . LEU A 1 82 ? 2.323 -0.739 12.911 1.00 97.56 82 LEU A C 1
ATOM 617 O O . LEU A 1 82 ? 1.480 -0.899 13.791 1.00 97.56 82 LEU A O 1
ATOM 621 N N . ALA A 1 83 ? 2.197 -1.279 11.697 1.00 96.19 83 ALA A N 1
ATOM 622 C CA . ALA A 1 83 ? 1.056 -2.107 11.319 1.00 96.19 83 ALA A CA 1
ATOM 623 C C . ALA A 1 83 ? 0.972 -3.370 12.184 1.00 96.19 83 ALA A C 1
ATOM 625 O O . ALA A 1 83 ? -0.093 -3.652 12.723 1.00 96.19 83 ALA A O 1
ATOM 626 N N . VAL A 1 84 ? 2.091 -4.072 12.397 1.00 96.69 84 VAL A N 1
ATOM 627 C CA . VAL A 1 84 ? 2.156 -5.251 13.279 1.00 96.69 84 VAL A CA 1
ATOM 628 C C . VAL A 1 84 ? 1.773 -4.896 14.709 1.00 96.69 84 VAL A C 1
ATOM 630 O O . VAL A 1 84 ? 0.938 -5.577 15.298 1.00 96.69 84 VAL A O 1
ATOM 633 N N . LEU A 1 85 ? 2.332 -3.821 15.267 1.00 96.94 85 LEU A N 1
ATOM 634 C CA . LEU A 1 85 ? 2.031 -3.409 16.640 1.00 96.94 85 LEU A CA 1
ATOM 635 C C . LEU A 1 85 ? 0.545 -3.078 16.837 1.00 96.94 85 LEU A C 1
ATOM 637 O O . LEU A 1 85 ? -0.017 -3.399 17.884 1.00 96.94 85 LEU A O 1
ATOM 641 N N . VAL A 1 86 ? -0.096 -2.465 15.839 1.00 95.06 86 VAL A N 1
ATOM 642 C CA . VAL A 1 86 ? -1.520 -2.105 15.894 1.00 95.06 86 VAL A CA 1
ATOM 643 C C . VAL A 1 86 ? -2.426 -3.310 15.618 1.00 95.06 86 VAL A C 1
ATOM 645 O O . VAL A 1 86 ? -3.434 -3.483 16.305 1.00 95.06 86 VAL A O 1
ATOM 648 N N . ALA A 1 87 ? -2.083 -4.156 14.646 1.00 94.06 87 ALA A N 1
ATOM 649 C CA . ALA A 1 87 ? -2.903 -5.292 14.228 1.00 94.06 87 ALA A CA 1
ATOM 650 C C . ALA A 1 87 ? -2.840 -6.462 15.217 1.00 94.06 87 ALA A C 1
ATOM 652 O O . ALA A 1 87 ? -3.870 -7.076 15.509 1.00 94.06 87 ALA A O 1
ATOM 653 N N . TRP A 1 88 ? -1.662 -6.734 15.795 1.00 95.06 88 TRP A N 1
ATOM 654 C CA . TRP A 1 88 ? -1.431 -7.851 16.717 1.00 95.06 88 TRP A CA 1
ATOM 655 C C . TRP A 1 88 ? -2.504 -7.966 17.808 1.00 95.06 88 TRP A C 1
ATOM 657 O O . TRP A 1 88 ? -3.117 -9.035 17.902 1.00 95.06 88 TRP A O 1
ATOM 667 N N . PRO A 1 89 ? -2.790 -6.943 18.641 1.00 92.56 89 PRO A N 1
ATOM 668 C CA . PRO A 1 89 ? -3.778 -7.085 19.710 1.00 92.56 89 PRO A CA 1
ATOM 669 C C . PRO A 1 89 ? -5.168 -7.448 19.171 1.00 92.56 89 PRO A C 1
ATOM 671 O O . PRO A 1 89 ? -5.842 -8.307 19.746 1.00 92.56 89 PRO A O 1
ATOM 674 N N . GLY A 1 90 ? -5.577 -6.859 18.043 1.00 89.94 90 GLY A N 1
ATOM 675 C CA . GLY A 1 90 ? -6.853 -7.157 17.394 1.00 89.94 90 GLY A CA 1
ATOM 676 C C . GLY A 1 90 ? -6.917 -8.588 16.859 1.00 89.94 90 GLY A C 1
ATOM 677 O O . GLY A 1 90 ? -7.869 -9.314 17.157 1.00 89.94 90 GLY A O 1
ATOM 678 N N . ALA A 1 91 ? -5.873 -9.022 16.152 1.00 92.38 91 ALA A N 1
ATOM 679 C CA . ALA A 1 91 ? -5.738 -10.382 15.637 1.00 92.38 91 ALA A CA 1
ATOM 680 C C . ALA A 1 91 ? -5.738 -11.418 16.772 1.00 92.38 91 ALA A C 1
ATOM 682 O O . ALA A 1 91 ? -6.440 -12.429 16.706 1.00 92.38 91 ALA A O 1
ATOM 683 N N . HIS A 1 92 ? -5.026 -11.139 17.867 1.00 93.31 92 HIS A N 1
ATOM 684 C CA . HIS A 1 92 ? -4.989 -12.003 19.044 1.00 93.31 92 HIS A CA 1
ATOM 685 C C . HIS A 1 92 ? -6.370 -12.143 19.698 1.00 93.31 92 HIS A C 1
ATOM 687 O O . HIS A 1 92 ? -6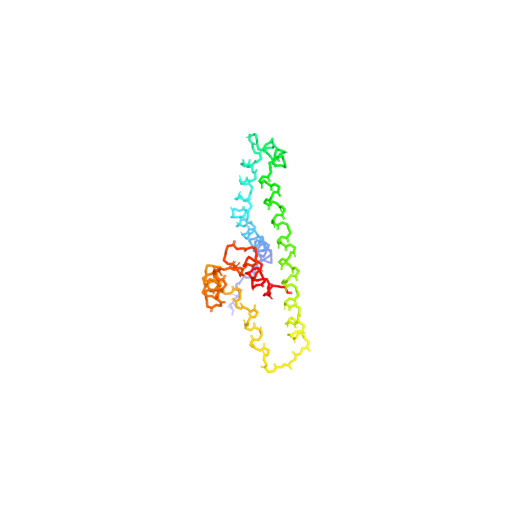.784 -13.258 20.035 1.00 93.31 92 HIS A O 1
ATOM 693 N N . LEU A 1 93 ? -7.107 -11.036 19.847 1.00 93.56 93 LEU A N 1
ATOM 694 C CA . LEU A 1 93 ? -8.477 -11.051 20.362 1.00 93.56 93 LEU A CA 1
ATOM 695 C C . LEU A 1 93 ? -9.410 -11.853 19.450 1.00 93.56 93 LEU A C 1
ATOM 697 O O . LEU A 1 93 ? -10.141 -12.707 19.949 1.00 93.56 93 LEU A O 1
ATOM 701 N N . LEU A 1 94 ? -9.369 -11.621 18.134 1.00 91.25 94 LEU A N 1
ATOM 702 C CA . LEU A 1 94 ? -10.222 -12.330 17.173 1.00 91.25 94 LEU A CA 1
ATOM 703 C C . LEU A 1 94 ? -9.937 -13.830 17.129 1.00 91.25 94 LEU A C 1
ATOM 705 O O . LEU A 1 94 ? -10.875 -14.617 16.990 1.00 91.25 94 LEU A O 1
ATOM 709 N N . ALA A 1 95 ? -8.663 -14.212 17.228 1.00 91.69 95 ALA A N 1
ATOM 710 C CA . ALA A 1 95 ? -8.234 -15.599 17.127 1.00 91.69 95 ALA A CA 1
ATOM 711 C C . ALA A 1 95 ? -8.505 -16.398 18.407 1.00 91.69 95 ALA A C 1
ATOM 713 O O . ALA A 1 95 ? -8.765 -17.598 18.334 1.00 91.69 95 ALA A O 1
ATOM 714 N N . ARG A 1 96 ? -8.426 -15.763 19.586 1.00 91.38 96 ARG A N 1
ATOM 715 C CA . ARG A 1 96 ? -8.417 -16.487 20.871 1.00 91.38 96 ARG A CA 1
ATOM 716 C C . ARG A 1 96 ? -9.590 -16.186 21.794 1.00 91.38 96 ARG A C 1
ATOM 718 O O . ARG A 1 96 ? -9.767 -16.910 22.772 1.00 91.38 96 ARG A O 1
ATOM 725 N N . ARG A 1 97 ? -10.387 -15.143 21.544 1.00 91.06 97 ARG A N 1
ATOM 726 C CA . ARG A 1 97 ? -11.490 -14.737 22.431 1.00 91.06 97 ARG A CA 1
ATOM 727 C C . ARG A 1 97 ? -12.813 -14.643 21.671 1.00 91.06 97 ARG A C 1
ATOM 729 O O . ARG A 1 97 ? -12.876 -14.140 20.556 1.00 91.06 97 ARG A O 1
ATOM 736 N N . ARG A 1 98 ? -13.897 -15.074 22.322 1.00 87.12 98 ARG A N 1
ATOM 737 C CA . ARG A 1 98 ? -15.278 -14.807 21.892 1.00 87.12 98 ARG A CA 1
ATOM 738 C C . ARG A 1 98 ? -15.859 -13.731 22.802 1.00 87.12 98 ARG A C 1
ATOM 740 O O . ARG A 1 98 ? -15.973 -13.947 24.004 1.00 87.12 98 ARG A O 1
ATOM 747 N N . PHE A 1 99 ? -16.177 -12.565 22.249 1.00 92.62 99 PHE A N 1
ATOM 748 C CA . PHE A 1 99 ? -16.707 -11.420 22.997 1.00 92.62 99 PHE A CA 1
ATOM 749 C C . PHE A 1 99 ? -17.741 -10.661 22.158 1.00 92.62 99 PHE A C 1
ATOM 751 O O . PHE A 1 99 ? -17.724 -10.724 20.931 1.00 92.62 99 PHE A O 1
ATOM 758 N N . ARG A 1 100 ? -18.649 -9.923 22.809 1.00 89.38 100 ARG A N 1
ATOM 759 C CA . ARG A 1 100 ? -19.801 -9.279 22.140 1.00 89.38 100 ARG A CA 1
ATOM 760 C C . ARG A 1 100 ? -19.397 -8.277 21.042 1.00 89.38 100 ARG A C 1
ATOM 762 O O . ARG A 1 100 ? -20.121 -8.128 20.068 1.00 89.38 100 ARG A O 1
ATOM 769 N N . GLY A 1 101 ? -18.232 -7.634 21.167 1.00 91.25 101 GLY A N 1
ATOM 770 C CA . GLY A 1 101 ? -17.693 -6.668 20.195 1.00 91.25 101 GLY A CA 1
ATOM 771 C C . GLY A 1 101 ? -16.936 -7.276 19.006 1.00 91.25 101 GLY A C 1
ATOM 772 O O . GLY A 1 101 ? -16.417 -6.533 18.175 1.00 91.25 101 GLY A O 1
ATOM 773 N N . GLN A 1 102 ? -16.854 -8.605 18.897 1.00 91.69 102 GLN A N 1
ATOM 774 C CA . GLN A 1 102 ? -16.061 -9.272 17.859 1.00 91.69 102 GLN A CA 1
ATOM 775 C C . GLN A 1 102 ? -16.533 -8.930 16.437 1.00 91.69 102 GLN A C 1
ATOM 777 O O . GLN A 1 102 ? -15.709 -8.808 15.533 1.00 91.69 102 GLN A O 1
ATOM 782 N N . ALA A 1 103 ? -17.842 -8.735 16.241 1.00 91.75 103 ALA A N 1
ATOM 783 C CA . ALA A 1 103 ? -18.404 -8.330 14.952 1.00 91.75 103 ALA A CA 1
ATOM 784 C C . ALA A 1 103 ? -17.918 -6.936 14.522 1.00 91.75 103 ALA A C 1
ATOM 786 O O . ALA A 1 103 ? -17.553 -6.751 13.366 1.00 91.75 103 ALA A O 1
ATOM 787 N N . VAL A 1 104 ? -17.843 -5.985 15.461 1.00 93.69 104 VAL A N 1
ATOM 788 C CA . VAL A 1 104 ? -17.353 -4.623 15.196 1.00 93.69 104 VAL A CA 1
ATOM 789 C C . VAL A 1 104 ? -15.871 -4.646 14.852 1.00 93.69 104 VAL A C 1
ATOM 791 O O . VAL A 1 104 ? -15.467 -4.039 13.867 1.00 93.69 104 VAL A O 1
ATOM 794 N N . LEU A 1 105 ? -15.062 -5.383 15.618 1.00 91.62 105 LEU A N 1
ATOM 795 C CA . LEU A 1 105 ? -13.626 -5.467 15.355 1.00 91.62 105 LEU A CA 1
ATOM 796 C C . LEU A 1 105 ? -13.331 -6.162 14.016 1.00 91.62 105 LEU A C 1
ATOM 798 O O . LEU A 1 105 ? -12.461 -5.718 13.274 1.00 91.62 105 LEU A O 1
ATOM 802 N N . ARG A 1 106 ? -14.104 -7.198 13.661 1.00 91.50 106 ARG A N 1
ATOM 803 C CA . ARG A 1 106 ? -14.022 -7.834 12.339 1.00 91.50 106 ARG A CA 1
ATOM 804 C C . ARG A 1 106 ? -14.428 -6.870 11.224 1.00 91.50 106 ARG A C 1
ATOM 806 O O . ARG A 1 106 ? -13.719 -6.786 10.231 1.00 91.50 106 ARG A O 1
ATOM 813 N N . ALA A 1 107 ? -15.526 -6.134 11.395 1.00 92.44 107 ALA A N 1
ATOM 814 C CA . ALA A 1 107 ? -15.957 -5.136 10.421 1.00 92.44 107 ALA A CA 1
ATOM 815 C C . ALA A 1 107 ? -14.872 -4.068 10.220 1.00 92.44 107 ALA A C 1
ATOM 817 O O . ALA A 1 107 ? -14.457 -3.835 9.088 1.00 92.44 107 ALA A O 1
ATOM 818 N N . ALA A 1 108 ? -14.338 -3.506 11.309 1.00 91.62 108 ALA A N 1
ATOM 819 C CA . ALA A 1 108 ? -13.260 -2.521 11.272 1.00 91.62 108 ALA A CA 1
ATOM 820 C C . ALA A 1 108 ? -12.011 -3.042 10.541 1.00 91.62 108 ALA A C 1
ATOM 822 O O . ALA A 1 108 ? -11.445 -2.316 9.731 1.00 91.62 108 ALA A O 1
ATOM 823 N N . ALA A 1 109 ? -11.629 -4.305 10.756 1.00 91.38 109 ALA A N 1
ATOM 824 C CA . ALA A 1 109 ? -10.513 -4.929 10.045 1.00 91.38 109 ALA A CA 1
ATOM 825 C C . ALA A 1 109 ? -10.785 -5.122 8.542 1.00 91.38 109 ALA A C 1
ATOM 827 O O . ALA A 1 109 ? -9.852 -5.118 7.753 1.00 91.38 109 ALA A O 1
ATOM 828 N N . THR A 1 110 ? -12.044 -5.266 8.116 1.00 91.56 110 THR A N 1
ATOM 829 C CA . THR A 1 110 ? -12.392 -5.428 6.690 1.00 91.56 110 THR A CA 1
ATOM 830 C C . THR A 1 110 ? -12.587 -4.115 5.934 1.00 91.56 110 THR A C 1
ATOM 832 O O . THR A 1 110 ? -12.480 -4.098 4.709 1.00 91.56 110 THR A O 1
ATOM 835 N N . VAL A 1 111 ? -12.853 -3.010 6.639 1.00 93.25 111 VAL A N 1
ATOM 836 C CA . VAL A 1 111 ? -13.100 -1.687 6.038 1.00 93.25 111 VAL A CA 1
ATOM 837 C C . VAL A 1 111 ? -11.992 -1.257 5.058 1.00 93.25 111 VAL A C 1
ATOM 839 O O . VAL A 1 111 ? -12.329 -0.825 3.956 1.00 93.25 111 VAL A O 1
ATOM 842 N N . PRO A 1 112 ? -10.690 -1.400 5.367 1.00 91.62 112 PRO A N 1
ATOM 843 C CA . PRO A 1 112 ? -9.639 -0.955 4.455 1.00 91.62 112 PRO A CA 1
ATOM 844 C C . PRO A 1 112 ? -9.633 -1.674 3.099 1.00 91.62 112 PRO A C 1
ATOM 846 O O . PRO A 1 112 ? -9.196 -1.084 2.116 1.00 91.62 112 PRO A O 1
ATOM 849 N N . PHE A 1 113 ? -10.149 -2.908 3.015 1.00 91.50 113 PHE A N 1
ATOM 850 C CA . PHE A 1 113 ? -10.216 -3.665 1.757 1.00 91.50 113 PHE A CA 1
ATOM 851 C C . PHE A 1 113 ? -11.314 -3.188 0.808 1.00 91.50 113 PHE A C 1
ATOM 853 O O . PHE A 1 113 ? -11.225 -3.421 -0.395 1.00 91.50 113 PHE A O 1
ATOM 860 N N . VAL A 1 114 ? -12.359 -2.554 1.340 1.00 93.94 114 VAL A N 1
ATOM 861 C CA . VAL A 1 114 ? -13.504 -2.100 0.538 1.00 93.94 114 VAL A CA 1
ATOM 862 C C . VAL A 1 114 ? -13.411 -0.624 0.167 1.00 93.94 114 VAL A C 1
ATOM 864 O O . VAL A 1 114 ? -14.132 -0.170 -0.719 1.00 93.94 114 VAL A O 1
ATOM 867 N N . LEU A 1 115 ? -12.540 0.139 0.832 1.00 93.81 115 LEU A N 1
ATOM 868 C CA . LEU A 1 115 ? -12.418 1.570 0.597 1.00 93.81 115 LEU A CA 1
ATOM 869 C C . LEU A 1 115 ? -11.441 1.883 -0.547 1.00 93.81 115 LEU A C 1
ATOM 871 O O . LEU A 1 115 ? -10.284 1.460 -0.505 1.00 93.81 115 LEU A O 1
ATOM 875 N N . PRO A 1 116 ? -11.851 2.706 -1.532 1.00 95.25 116 PRO A N 1
ATOM 876 C CA . PRO A 1 116 ? -10.928 3.242 -2.522 1.00 95.25 116 PRO A CA 1
ATOM 877 C C . PRO A 1 116 ? -9.844 4.096 -1.859 1.00 95.25 116 PRO A C 1
ATOM 879 O O . PRO A 1 116 ? -10.121 4.885 -0.953 1.00 95.25 116 PRO A O 1
ATOM 882 N N . THR A 1 117 ? -8.616 4.021 -2.369 1.00 93.62 117 THR A N 1
ATOM 883 C CA . THR A 1 117 ? -7.468 4.761 -1.816 1.00 93.62 117 THR A CA 1
ATOM 884 C C . THR A 1 117 ? -7.692 6.273 -1.774 1.00 93.62 117 THR A C 1
ATOM 886 O O . THR A 1 117 ? -7.339 6.928 -0.795 1.00 93.62 117 THR A O 1
ATOM 889 N N . VAL A 1 118 ? -8.356 6.821 -2.794 1.00 95.06 118 VAL A N 1
ATOM 890 C CA . VAL A 1 118 ? -8.729 8.242 -2.867 1.00 95.06 118 VAL A CA 1
ATOM 891 C C . VAL A 1 118 ? -9.733 8.656 -1.786 1.00 95.06 118 VAL A C 1
ATOM 893 O O . VAL A 1 118 ? -9.625 9.753 -1.242 1.00 95.06 118 VAL A O 1
ATOM 896 N N . VAL A 1 119 ? -10.668 7.770 -1.421 1.00 95.94 119 VAL A N 1
ATOM 897 C CA . VAL A 1 119 ? -11.664 8.026 -0.366 1.00 95.94 119 VAL A CA 1
ATOM 898 C C . VAL A 1 119 ? -10.982 8.067 0.995 1.00 95.94 119 VAL A C 1
ATOM 900 O O . VAL A 1 119 ? -11.229 8.977 1.782 1.00 95.94 119 VAL A O 1
ATOM 903 N N . VAL A 1 120 ? -10.076 7.122 1.254 1.00 94.88 120 VAL A N 1
ATOM 904 C CA . VAL A 1 120 ? -9.279 7.101 2.488 1.00 94.88 120 VAL A CA 1
ATOM 905 C C . VAL A 1 120 ? -8.423 8.362 2.594 1.00 94.88 120 VAL A C 1
ATOM 907 O O . VAL A 1 120 ? -8.398 8.991 3.649 1.00 94.88 120 VAL A O 1
ATOM 910 N N . GLY A 1 121 ? -7.786 8.783 1.497 1.00 93.62 121 GLY A N 1
ATOM 911 C CA . GLY A 1 121 ? -7.030 10.035 1.448 1.00 93.62 121 GLY A CA 1
ATOM 912 C C . GLY A 1 121 ? -7.870 11.247 1.863 1.00 93.62 121 GLY A C 1
ATOM 913 O O . GLY A 1 121 ? -7.461 11.997 2.749 1.00 93.62 121 GLY A O 1
ATOM 914 N N . GLY A 1 122 ? -9.070 11.396 1.292 1.00 94.81 122 GLY A N 1
ATOM 915 C CA . GLY A 1 122 ? -10.006 12.461 1.669 1.00 94.81 122 GLY A CA 1
ATOM 916 C C . GLY A 1 122 ? -10.462 12.376 3.130 1.00 94.81 122 GLY A C 1
ATOM 917 O O . GLY A 1 122 ? -10.507 13.392 3.822 1.00 94.81 122 GLY A O 1
ATOM 918 N N . ALA A 1 123 ? -10.726 11.168 3.637 1.00 94.50 123 ALA A N 1
ATOM 919 C CA . ALA A 1 123 ? -11.117 10.957 5.030 1.00 94.50 123 ALA A CA 1
ATOM 920 C C . ALA A 1 123 ? -10.013 11.374 6.014 1.00 94.50 123 ALA A C 1
ATOM 922 O O . ALA A 1 123 ? -10.303 12.031 7.012 1.00 94.50 123 ALA A O 1
ATOM 923 N N . PHE A 1 124 ? -8.749 11.047 5.727 1.00 94.88 124 PHE A N 1
ATOM 924 C CA . PHE A 1 124 ? -7.612 11.487 6.540 1.00 94.88 124 PHE A CA 1
ATOM 925 C C . PHE A 1 124 ? -7.401 13.003 6.473 1.00 94.88 124 PHE A C 1
ATOM 927 O O . PHE A 1 124 ? -7.114 13.607 7.502 1.00 94.88 124 PHE A O 1
ATOM 934 N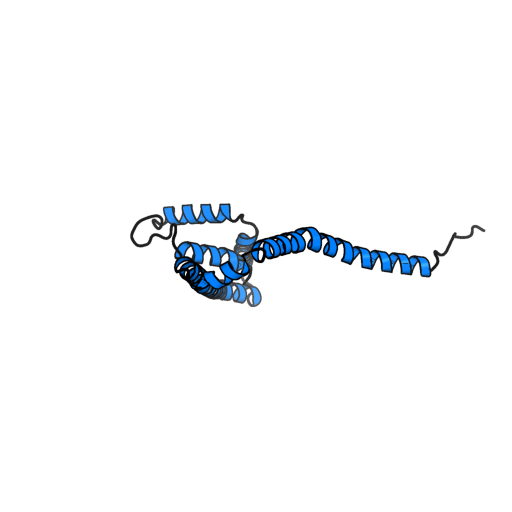 N . MET A 1 125 ? -7.578 13.633 5.306 1.00 93.56 125 MET A N 1
ATOM 935 C CA . MET A 1 125 ? -7.508 15.096 5.189 1.00 93.56 125 MET A CA 1
ATOM 936 C C . MET A 1 125 ? -8.570 15.775 6.063 1.00 93.56 125 MET A C 1
ATOM 938 O O . MET A 1 125 ? -8.222 16.608 6.899 1.00 93.56 125 MET A O 1
ATOM 942 N N . ALA A 1 126 ? -9.829 15.338 5.964 1.00 94.56 126 ALA A N 1
ATOM 943 C CA . ALA A 1 126 ? -10.913 15.842 6.807 1.00 94.56 126 ALA A CA 1
ATOM 944 C C . ALA A 1 126 ? -10.657 15.583 8.305 1.00 94.56 126 ALA A C 1
ATOM 946 O O . ALA A 1 126 ? -10.979 16.411 9.157 1.00 94.56 126 ALA A O 1
ATOM 947 N N . LEU A 1 127 ? -10.048 14.440 8.643 1.00 94.44 127 LEU A N 1
ATOM 948 C CA . LEU A 1 127 ? -9.663 14.105 10.013 1.00 94.44 127 LEU A CA 1
ATOM 949 C C . LEU A 1 127 ? -8.588 15.058 10.548 1.00 94.44 127 LEU A C 1
ATOM 951 O O . LEU A 1 127 ? -8.697 15.534 11.677 1.00 94.44 127 LEU A O 1
ATOM 955 N N . PHE A 1 128 ? -7.562 15.347 9.747 1.00 94.56 128 PHE A N 1
ATOM 956 C CA . PHE A 1 128 ? -6.487 16.253 10.139 1.00 94.56 128 PHE A CA 1
ATOM 957 C C . PHE A 1 128 ? -6.986 17.683 10.313 1.00 94.56 128 PHE A C 1
ATOM 959 O O . PHE A 1 128 ? -6.623 18.317 11.299 1.00 94.56 128 PHE A O 1
ATOM 966 N N . GLU A 1 129 ? -7.856 18.169 9.431 1.00 92.56 129 GLU A N 1
ATOM 967 C CA . GLU A 1 129 ? -8.504 19.477 9.591 1.00 92.56 129 GLU A CA 1
ATOM 968 C C . GLU A 1 129 ? -9.326 19.536 10.882 1.00 92.56 129 GLU A C 1
ATOM 970 O O . GLU A 1 129 ? -9.164 20.452 11.688 1.00 92.56 129 GLU A O 1
ATOM 975 N N . ARG A 1 130 ? -10.145 18.509 11.139 1.00 93.12 130 ARG A N 1
ATOM 976 C CA . ARG A 1 130 ? -11.003 18.445 12.329 1.00 93.12 130 ARG A CA 1
ATOM 977 C C . ARG A 1 130 ? -10.221 18.473 13.645 1.00 93.12 130 ARG A C 1
ATOM 979 O O . ARG A 1 130 ? -10.722 18.999 14.635 1.00 93.12 130 ARG A O 1
ATOM 986 N N . PHE A 1 131 ? -9.023 17.898 13.667 1.00 90.94 131 PHE A N 1
ATOM 987 C CA . PHE A 1 131 ? -8.158 17.868 14.848 1.00 90.94 131 PHE A CA 1
ATOM 988 C C . PHE A 1 131 ? -7.095 18.978 14.865 1.00 90.94 131 PHE A C 1
ATOM 990 O O . PHE A 1 131 ? -6.237 18.969 15.745 1.00 90.94 131 PHE A O 1
ATOM 997 N N . GLY A 1 132 ? -7.122 19.922 13.917 1.00 89.69 132 GLY A N 1
ATOM 998 C CA . GLY A 1 132 ? -6.125 20.996 13.837 1.00 89.69 132 GLY A CA 1
ATOM 999 C C . GLY A 1 132 ? -4.709 20.510 13.498 1.00 89.69 132 GLY A C 1
ATOM 1000 O O . GLY A 1 132 ? -3.733 21.183 13.804 1.00 89.69 132 GLY A O 1
ATOM 1001 N N . LEU A 1 133 ? -4.586 19.335 12.875 1.00 90.50 133 LEU A N 1
ATOM 1002 C CA . LEU A 1 133 ? -3.334 18.735 12.392 1.00 90.50 133 LEU A CA 1
ATOM 1003 C C . LEU A 1 133 ? -3.030 19.139 10.936 1.00 90.50 133 LEU A C 1
ATOM 1005 O O . LEU A 1 133 ? -2.070 18.642 10.339 1.00 90.50 133 LEU A O 1
ATOM 1009 N N . SER A 1 134 ? -3.860 19.991 10.330 1.00 86.31 134 SER A N 1
ATOM 1010 C CA . SER A 1 134 ? -3.662 20.492 8.969 1.00 86.31 134 SER A CA 1
ATOM 1011 C C . SER A 1 134 ? -2.563 21.553 8.887 1.00 86.31 134 SER A C 1
ATOM 1013 O O . SER A 1 134 ? -1.850 21.594 7.885 1.00 86.31 134 SER A O 1
ATOM 1015 N N . ASP A 1 135 ? -2.379 22.335 9.956 1.00 82.31 135 ASP A N 1
ATOM 1016 C CA . ASP A 1 135 ? -1.443 23.457 10.061 1.00 82.31 135 ASP A CA 1
ATOM 1017 C C . ASP A 1 135 ? -0.786 23.525 11.455 1.00 82.31 135 ASP A C 1
ATOM 1019 O O . ASP A 1 135 ? -1.175 22.817 12.379 1.00 82.31 135 ASP A O 1
ATOM 1023 N N . GLY A 1 136 ? 0.252 24.355 11.613 1.00 82.69 136 GLY A N 1
ATOM 1024 C CA . GLY A 1 136 ? 0.957 24.533 12.891 1.00 82.69 136 GLY A CA 1
ATOM 1025 C C . GLY A 1 136 ? 2.108 23.540 13.154 1.00 82.69 136 GLY A C 1
ATOM 1026 O O . GLY A 1 136 ? 2.574 22.861 12.235 1.00 82.69 136 GLY A O 1
ATOM 1027 N N . PRO A 1 137 ? 2.621 23.472 14.401 1.00 78.06 137 PRO A N 1
ATOM 1028 C CA . PRO A 1 137 ? 3.831 22.711 14.742 1.00 78.06 137 PRO A CA 1
ATOM 1029 C C . PRO A 1 137 ? 3.655 21.183 14.685 1.00 78.06 137 PRO A C 1
ATOM 1031 O O . PRO A 1 137 ? 4.639 20.470 14.520 1.00 78.06 137 PRO A O 1
ATOM 1034 N N . LEU A 1 138 ? 2.419 20.677 14.779 1.00 84.38 138 LEU A N 1
ATOM 1035 C CA . LEU A 1 138 ? 2.079 19.245 14.707 1.00 84.38 138 LEU A CA 1
ATOM 1036 C C . LEU A 1 138 ? 1.409 18.859 13.377 1.00 84.38 138 LEU A C 1
ATOM 1038 O O . LEU A 1 138 ? 0.609 17.926 13.319 1.00 84.38 138 LEU A O 1
ATOM 1042 N N . ARG A 1 139 ? 1.716 19.574 12.292 1.00 88.81 139 ARG A N 1
ATOM 1043 C CA . ARG A 1 139 ? 1.102 19.323 10.986 1.00 88.81 139 ARG A CA 1
ATOM 1044 C C . ARG A 1 139 ? 1.390 17.906 10.472 1.00 88.81 139 ARG A C 1
ATOM 1046 O O . ARG A 1 139 ? 2.546 17.531 10.276 1.00 88.81 139 ARG A O 1
ATOM 1053 N N . LEU A 1 140 ? 0.339 17.155 10.145 1.00 89.19 140 LEU A N 1
ATOM 1054 C CA . LEU A 1 140 ? 0.432 15.849 9.480 1.00 89.19 140 LEU A CA 1
ATOM 1055 C C . LEU A 1 140 ? 0.249 15.936 7.958 1.00 89.19 140 LEU A C 1
ATOM 1057 O O . LEU A 1 140 ? 0.728 15.068 7.229 1.00 89.19 140 LEU A O 1
ATOM 1061 N N . THR A 1 141 ? -0.374 16.995 7.441 1.00 87.56 141 THR A N 1
ATOM 1062 C CA . THR A 1 141 ? -0.560 17.163 5.993 1.00 87.56 141 THR A CA 1
ATOM 1063 C C . THR A 1 141 ? 0.783 17.242 5.263 1.00 87.56 141 THR A C 1
ATOM 1065 O O . THR A 1 141 ? 1.636 18.065 5.598 1.00 87.56 141 THR A O 1
ATOM 1068 N N . ARG A 1 142 ? 0.955 16.406 4.226 1.00 87.31 142 ARG A N 1
ATOM 1069 C CA . ARG A 1 142 ? 2.198 16.276 3.435 1.00 87.31 142 ARG A CA 1
ATOM 1070 C C . ARG A 1 142 ? 3.430 15.867 4.261 1.00 87.31 142 ARG A C 1
ATOM 1072 O O . ARG A 1 142 ? 4.545 16.262 3.930 1.00 87.31 142 ARG A O 1
ATOM 1079 N N . THR A 1 143 ? 3.258 15.064 5.314 1.00 93.44 143 THR A N 1
ATOM 1080 C CA . THR A 1 143 ? 4.384 14.531 6.101 1.00 93.44 143 THR A CA 1
ATOM 1081 C C . THR A 1 143 ? 4.468 13.008 6.066 1.00 93.44 143 THR A C 1
ATOM 1083 O O . THR A 1 143 ? 3.513 12.309 5.723 1.00 93.44 143 THR A O 1
ATOM 1086 N N . ALA A 1 144 ? 5.628 12.480 6.473 1.00 92.31 144 ALA A N 1
ATOM 1087 C CA . ALA A 1 144 ? 5.820 11.046 6.668 1.00 92.31 144 ALA A CA 1
ATOM 1088 C C . ALA A 1 144 ? 4.824 10.467 7.687 1.00 92.31 144 ALA A C 1
ATOM 1090 O O . ALA A 1 144 ? 4.380 9.340 7.514 1.00 92.31 144 ALA A O 1
ATOM 1091 N N . GLY A 1 145 ? 4.413 11.238 8.702 1.00 92.81 145 GLY A N 1
ATOM 1092 C CA . GLY A 1 145 ? 3.439 10.792 9.703 1.00 92.81 145 GLY A CA 1
ATOM 1093 C C . GLY A 1 145 ? 2.083 10.431 9.094 1.00 92.81 145 GLY A C 1
ATOM 1094 O O . GLY A 1 145 ? 1.540 9.370 9.399 1.00 92.81 145 GLY A O 1
ATOM 1095 N N . ALA A 1 146 ? 1.574 11.249 8.167 1.00 93.44 146 ALA A N 1
ATOM 1096 C CA . ALA A 1 146 ? 0.346 10.923 7.440 1.00 93.44 146 ALA A CA 1
ATOM 1097 C C . ALA A 1 146 ? 0.500 9.670 6.568 1.00 93.44 146 ALA A C 1
ATOM 1099 O O . ALA A 1 146 ? -0.397 8.829 6.536 1.00 93.44 146 ALA A O 1
ATOM 1100 N N . ILE A 1 147 ? 1.651 9.513 5.907 1.00 94.25 147 ILE A N 1
ATOM 1101 C CA . ILE A 1 147 ? 1.957 8.325 5.100 1.00 94.25 147 ILE A CA 1
ATOM 1102 C C . ILE A 1 147 ? 1.989 7.070 5.981 1.00 94.25 147 ILE A C 1
ATOM 1104 O O . ILE A 1 147 ? 1.416 6.046 5.613 1.00 94.25 147 ILE A O 1
ATOM 1108 N N . LEU A 1 148 ? 2.626 7.134 7.152 1.00 95.94 148 LEU A N 1
ATOM 1109 C CA . LEU A 1 148 ? 2.678 6.021 8.100 1.00 95.94 148 LEU A CA 1
ATOM 1110 C C . LEU A 1 148 ? 1.276 5.660 8.607 1.00 95.94 148 LEU A C 1
ATOM 1112 O O . LEU A 1 148 ? 0.923 4.484 8.600 1.00 95.94 148 LEU A O 1
ATOM 1116 N N . ALA A 1 149 ? 0.461 6.649 8.981 1.00 94.50 149 ALA A N 1
ATOM 1117 C CA . ALA A 1 149 ? -0.903 6.421 9.455 1.00 94.50 149 ALA A CA 1
ATOM 1118 C C . ALA A 1 149 ? -1.793 5.767 8.382 1.00 94.50 149 ALA A C 1
ATOM 1120 O O . ALA A 1 149 ? -2.510 4.808 8.675 1.00 94.50 149 ALA A O 1
ATOM 1121 N N . ALA A 1 150 ? -1.695 6.226 7.131 1.00 94.62 150 ALA A N 1
ATOM 1122 C CA . ALA A 1 150 ? -2.406 5.621 6.008 1.00 94.62 150 ALA A CA 1
ATOM 1123 C C . ALA A 1 150 ? -1.939 4.179 5.744 1.00 94.62 150 ALA A C 1
ATOM 1125 O O . ALA A 1 150 ? -2.764 3.288 5.553 1.00 94.62 150 ALA A O 1
ATOM 1126 N N . HIS A 1 151 ? -0.629 3.915 5.794 1.00 95.31 151 HIS A N 1
ATOM 1127 C CA . HIS A 1 151 ? -0.115 2.550 5.668 1.00 95.31 151 HIS A CA 1
ATOM 1128 C C . HIS A 1 151 ? -0.615 1.637 6.785 1.00 95.31 151 HIS A C 1
ATOM 1130 O O . HIS A 1 151 ? -0.983 0.504 6.497 1.00 95.31 151 HIS A O 1
ATOM 1136 N N . VAL A 1 152 ? -0.643 2.097 8.038 1.00 95.50 152 VAL A N 1
ATOM 1137 C CA . VAL A 1 152 ? -1.199 1.309 9.149 1.00 95.50 152 VAL A CA 1
ATOM 1138 C C . VAL A 1 152 ? -2.663 0.986 8.872 1.00 95.50 152 VAL A C 1
ATOM 1140 O O . VAL A 1 152 ? -3.048 -0.175 8.962 1.00 95.50 152 VAL A O 1
ATOM 1143 N N . PHE A 1 153 ? -3.457 1.976 8.459 1.00 95.06 153 PHE A N 1
ATOM 1144 C CA . PHE A 1 153 ? -4.862 1.770 8.119 1.00 95.06 153 PHE A CA 1
ATOM 1145 C C . PHE A 1 153 ? -5.058 0.673 7.062 1.00 95.06 153 PHE A C 1
ATOM 1147 O O . PHE A 1 153 ? -5.864 -0.228 7.273 1.00 95.06 153 PHE A O 1
ATOM 1154 N N . PHE A 1 154 ? -4.298 0.701 5.962 1.00 93.69 154 PHE A N 1
ATOM 1155 C CA . PHE A 1 154 ? -4.403 -0.325 4.917 1.00 93.69 154 PHE A CA 1
ATOM 1156 C C . PHE A 1 154 ? -3.848 -1.691 5.336 1.00 93.69 154 PHE A C 1
ATOM 1158 O O . PHE A 1 154 ? -4.418 -2.716 4.970 1.00 93.69 154 PHE A O 1
ATOM 1165 N N . ASN A 1 155 ? -2.755 -1.726 6.102 1.00 94.25 155 ASN A N 1
ATOM 1166 C CA . ASN A 1 155 ? -2.063 -2.978 6.417 1.00 94.25 155 ASN A CA 1
ATOM 1167 C C . ASN A 1 155 ? -2.633 -3.716 7.633 1.00 94.25 155 ASN A C 1
ATOM 1169 O O . ASN A 1 155 ? -2.471 -4.929 7.707 1.00 94.25 155 ASN A O 1
ATOM 1173 N N . VAL A 1 156 ? -3.346 -3.045 8.547 1.00 91.81 156 VAL A N 1
ATOM 1174 C CA . VAL A 1 156 ? -4.000 -3.703 9.701 1.00 91.81 156 VAL A CA 1
ATOM 1175 C C . VAL A 1 156 ? -4.991 -4.790 9.274 1.00 91.81 156 VAL A C 1
ATOM 1177 O O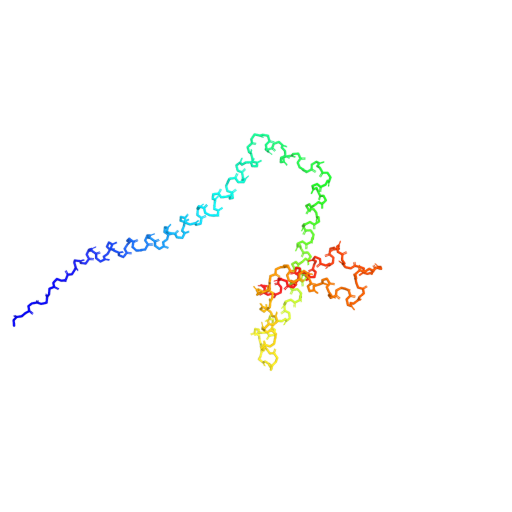 . VAL A 1 156 ? -5.268 -5.711 10.031 1.00 91.81 156 VAL A O 1
ATOM 1180 N N . ALA A 1 157 ? -5.523 -4.691 8.059 1.00 86.75 157 ALA A N 1
ATOM 1181 C CA . ALA A 1 157 ? -6.447 -5.664 7.501 1.00 86.75 157 ALA A CA 1
ATOM 1182 C C . ALA A 1 157 ? -5.759 -6.963 7.025 1.00 86.75 157 ALA A C 1
ATOM 1184 O O . ALA A 1 157 ? -6.404 -8.006 6.926 1.00 86.75 157 ALA A O 1
ATOM 1185 N N . ILE A 1 158 ? -4.464 -6.885 6.697 1.00 86.69 158 ILE A N 1
ATOM 1186 C CA . ILE A 1 158 ? -3.676 -7.964 6.082 1.00 86.69 158 ILE A CA 1
ATOM 1187 C C . ILE A 1 158 ? -2.786 -8.669 7.114 1.00 86.69 158 ILE A C 1
ATOM 1189 O O . ILE A 1 158 ? -2.588 -9.878 7.009 1.00 86.69 158 ILE A O 1
ATOM 1193 N N . VAL A 1 159 ? -2.228 -7.903 8.058 1.00 85.50 159 VAL A N 1
ATOM 1194 C CA . VAL A 1 159 ? -1.286 -8.360 9.097 1.00 85.50 159 VAL A CA 1
ATOM 1195 C C . VAL A 1 159 ? -2.003 -9.108 10.215 1.00 85.50 159 VAL A C 1
ATOM 1197 O O . VAL A 1 159 ? -1.518 -10.205 10.573 1.00 85.50 159 VAL A O 1
#

Sequence (159 aa):
MGQIPEQVPEQARELVRASARVLCVAIPAGFLTVFFLYPVGSILVRGIGVGGLERLVGLPGRGSFRGVVWFTLWQAVASTVLAVLVAWPGAHLLARRRFRGQAVLRAAATVPFVLPTVVVGGAFMALFERFGLSDGPLRLTRTAGAILAAHVFFNVAIV

Radius of gyration: 26.78 Å; chains: 1; bounding box: 62×79×51 Å

Foldseek 3Di:
DDDDDDDDPPVVVVVVVVVVVCCVCCVVVVVCCVPPVVVVVVCVCVCCPDCNVVVVVCQVVDPVSVVVVVLVVVLVVLLVVLLCVVLVVLCCCQVPHDDPCNVVSLVQLCVLVPDDPVRVVVVVCVVCVVVVLCDDPNNPPPDSNVVSVSSSSNSSNPD